Protein AF-A0A8S2XLX1-F1 (afdb_monomer_lite)

Structure (mmCIF, N/CA/C/O backbone):
data_AF-A0A8S2XLX1-F1
#
_entry.id   AF-A0A8S2XLX1-F1
#
loop_
_atom_site.group_PDB
_atom_site.id
_atom_site.type_symbol
_atom_site.label_atom_id
_atom_site.label_alt_id
_atom_site.label_comp_id
_atom_site.label_asym_id
_atom_site.label_entity_id
_atom_site.label_seq_id
_atom_site.pdbx_PDB_ins_code
_atom_site.Cartn_x
_atom_site.Cartn_y
_atom_site.Cartn_z
_atom_site.occupancy
_atom_site.B_iso_or_equiv
_atom_site.auth_seq_id
_atom_site.auth_comp_id
_atom_site.auth_asym_id
_atom_site.auth_atom_id
_atom_site.pdbx_PDB_model_num
ATOM 1 N N . LEU A 1 1 ? 13.747 8.518 -13.873 1.00 47.88 1 LEU A N 1
ATOM 2 C CA . LEU A 1 1 ? 14.011 7.156 -13.361 1.00 47.88 1 LEU A CA 1
ATOM 3 C C . LEU A 1 1 ? 12.701 6.651 -12.786 1.00 47.88 1 LEU A C 1
ATOM 5 O O . LEU A 1 1 ? 12.257 7.220 -11.799 1.00 47.88 1 LEU A O 1
ATOM 9 N N . LEU A 1 2 ? 12.039 5.698 -13.446 1.00 51.19 2 LEU A N 1
ATOM 10 C CA . LEU A 1 2 ? 10.866 5.024 -12.871 1.00 51.19 2 LEU A CA 1
ATOM 11 C C . LEU A 1 2 ? 11.300 4.474 -11.507 1.00 51.19 2 LEU A C 1
ATOM 13 O O . LEU A 1 2 ? 12.308 3.764 -11.448 1.00 51.19 2 LEU A O 1
ATOM 17 N N . ARG A 1 3 ? 10.632 4.883 -10.423 1.00 68.75 3 ARG A N 1
ATOM 18 C CA . ARG A 1 3 ? 10.995 4.453 -9.064 1.00 68.75 3 ARG A CA 1
ATOM 19 C C . ARG A 1 3 ? 10.843 2.930 -9.008 1.00 68.75 3 ARG A C 1
ATOM 21 O O . ARG A 1 3 ? 9.885 2.405 -9.572 1.00 68.75 3 ARG A O 1
ATOM 28 N N . ASP A 1 4 ? 11.760 2.212 -8.355 1.00 85.12 4 ASP A N 1
ATOM 29 C CA . ASP A 1 4 ? 11.781 0.732 -8.348 1.00 85.12 4 ASP A CA 1
ATOM 30 C C . ASP A 1 4 ? 10.441 0.097 -7.927 1.00 85.12 4 ASP A C 1
ATOM 32 O O . ASP A 1 4 ? 10.113 -1.021 -8.329 1.00 85.12 4 ASP A O 1
ATOM 36 N N . TYR A 1 5 ? 9.629 0.843 -7.179 1.00 89.81 5 TYR A N 1
ATOM 37 C CA . TYR A 1 5 ? 8.287 0.476 -6.742 1.00 89.81 5 TYR A CA 1
ATOM 38 C C . TYR A 1 5 ? 7.283 0.281 -7.884 1.00 89.81 5 TYR A C 1
ATOM 40 O O . TYR A 1 5 ? 6.430 -0.594 -7.781 1.00 89.81 5 TYR A O 1
ATOM 48 N N . GLU A 1 6 ? 7.397 0.998 -9.005 1.00 91.94 6 GLU A N 1
ATOM 49 C CA . GLU A 1 6 ? 6.507 0.790 -10.161 1.00 91.94 6 GLU A CA 1
ATOM 50 C C . GLU A 1 6 ? 6.672 -0.607 -10.779 1.00 91.94 6 GLU A C 1
ATOM 52 O O . GLU A 1 6 ? 5.735 -1.154 -11.359 1.00 91.94 6 GLU A O 1
ATOM 57 N N . LYS A 1 7 ? 7.850 -1.221 -10.608 1.00 94.44 7 LYS A N 1
ATOM 58 C CA . LYS A 1 7 ? 8.164 -2.573 -11.095 1.00 94.44 7 LYS A CA 1
ATOM 59 C C . LYS A 1 7 ? 7.798 -3.668 -10.094 1.00 94.44 7 LYS A C 1
ATOM 61 O O . LYS A 1 7 ? 8.109 -4.838 -10.323 1.00 94.44 7 LYS A O 1
ATOM 66 N N . TRP A 1 8 ? 7.179 -3.325 -8.964 1.00 97.00 8 TRP A N 1
ATOM 67 C CA . TRP A 1 8 ? 6.789 -4.322 -7.979 1.00 97.00 8 TRP A CA 1
ATOM 68 C C . TRP A 1 8 ? 5.810 -5.338 -8.558 1.00 97.00 8 TRP A C 1
ATOM 70 O O . TRP A 1 8 ? 4.756 -5.002 -9.095 1.00 97.00 8 TRP A O 1
ATOM 80 N N . SER A 1 9 ? 6.150 -6.613 -8.374 1.00 98.12 9 SER A N 1
ATOM 81 C CA . SER A 1 9 ? 5.217 -7.719 -8.574 1.00 98.12 9 SER A CA 1
ATOM 82 C C . SER A 1 9 ? 4.045 -7.635 -7.588 1.00 98.12 9 SER A C 1
ATOM 84 O O . SER A 1 9 ? 4.168 -7.029 -6.521 1.00 98.12 9 SER A O 1
ATOM 86 N N . ILE A 1 10 ? 2.953 -8.347 -7.880 1.00 98.56 10 ILE A N 1
ATOM 87 C CA . ILE A 1 10 ? 1.821 -8.521 -6.950 1.00 98.56 10 ILE A CA 1
ATOM 88 C C . ILE A 1 10 ? 2.312 -9.023 -5.581 1.00 98.56 10 ILE A C 1
ATOM 90 O O . ILE A 1 10 ? 1.892 -8.535 -4.536 1.00 98.56 10 ILE A O 1
ATOM 94 N N . ASN A 1 11 ? 3.277 -9.949 -5.558 1.00 98.50 11 ASN A N 1
ATOM 95 C CA . ASN A 1 11 ? 3.847 -10.468 -4.311 1.00 98.50 11 ASN A CA 1
ATOM 96 C C . ASN A 1 11 ? 4.646 -9.423 -3.522 1.00 98.50 11 ASN A C 1
ATOM 98 O O . ASN A 1 11 ? 4.695 -9.501 -2.294 1.00 98.50 11 ASN A O 1
ATOM 102 N N . SER A 1 12 ? 5.287 -8.473 -4.204 1.00 98.38 12 SER A N 1
ATOM 103 C CA . SER A 1 12 ? 5.970 -7.351 -3.555 1.00 98.38 12 SER A CA 1
ATOM 104 C C . SER A 1 12 ? 4.955 -6.383 -2.945 1.00 98.38 12 SER A C 1
ATOM 106 O O . SER A 1 12 ? 5.116 -6.008 -1.787 1.00 98.38 12 SER A O 1
ATOM 108 N N . VAL A 1 13 ? 3.864 -6.077 -3.659 1.00 98.31 13 VAL A N 1
ATOM 109 C CA . VAL A 1 13 ? 2.746 -5.276 -3.129 1.00 98.31 13 VAL A CA 1
ATOM 110 C C . VAL A 1 13 ? 2.116 -5.949 -1.910 1.00 98.31 13 VAL A C 1
ATOM 112 O O . VAL A 1 13 ? 1.955 -5.312 -0.878 1.00 98.31 13 VAL A O 1
ATOM 115 N N . CYS A 1 14 ? 1.844 -7.255 -1.966 1.00 98.50 14 CYS A N 1
ATOM 116 C CA . CYS A 1 14 ? 1.290 -8.000 -0.831 1.00 98.50 14 CYS A CA 1
ATOM 117 C C . CYS A 1 14 ? 2.196 -7.943 0.407 1.00 98.50 14 CYS A C 1
ATOM 119 O O . CYS A 1 14 ? 1.712 -7.800 1.527 1.00 98.50 14 CYS A O 1
ATOM 121 N N . ARG A 1 15 ? 3.519 -8.054 0.216 1.00 98.38 15 ARG A N 1
ATOM 122 C CA . ARG A 1 15 ? 4.496 -7.907 1.306 1.00 98.38 15 ARG A CA 1
ATOM 123 C C . ARG A 1 15 ? 4.486 -6.496 1.884 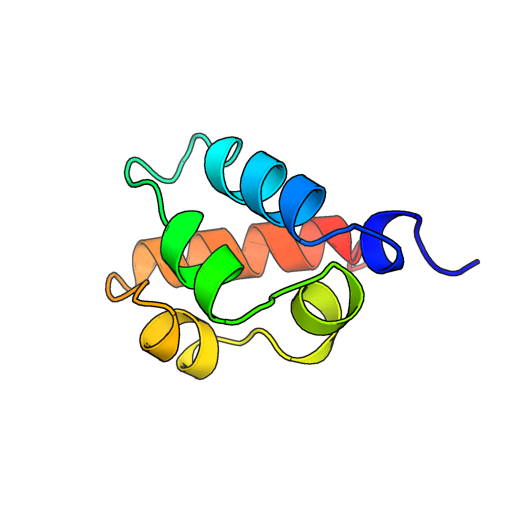1.00 98.38 15 ARG A C 1
ATOM 125 O O . ARG A 1 15 ? 4.516 -6.357 3.101 1.00 98.38 15 ARG A O 1
ATOM 132 N N . TRP A 1 16 ? 4.399 -5.480 1.031 1.00 97.38 16 TRP A N 1
ATOM 133 C CA . TRP A 1 16 ? 4.282 -4.095 1.471 1.00 97.38 16 TRP A CA 1
ATOM 134 C C . TRP A 1 16 ? 2.989 -3.854 2.266 1.00 97.38 16 TRP A C 1
ATOM 136 O O . TRP A 1 16 ? 3.067 -3.331 3.372 1.00 97.38 16 TRP A O 1
ATOM 146 N N . VAL A 1 17 ? 1.834 -4.346 1.798 1.00 98.00 17 VAL A N 1
ATOM 147 C CA . VAL A 1 17 ? 0.550 -4.270 2.525 1.00 98.00 17 VAL A CA 1
ATOM 148 C C . VAL A 1 17 ? 0.670 -4.853 3.937 1.00 98.00 17 VAL A C 1
ATOM 150 O O . VAL A 1 17 ? 0.268 -4.211 4.903 1.00 98.00 17 VAL A O 1
ATOM 153 N N . LYS A 1 18 ? 1.274 -6.041 4.075 1.00 97.69 18 LYS A N 1
ATOM 154 C CA . LYS A 1 18 ? 1.499 -6.688 5.382 1.00 97.69 18 LYS A CA 1
ATOM 155 C C . LYS A 1 18 ? 2.505 -5.942 6.271 1.00 97.69 18 LYS A C 1
ATOM 157 O O . LYS A 1 18 ? 2.533 -6.183 7.472 1.00 97.69 18 LYS A O 1
ATOM 162 N N . SER A 1 19 ? 3.352 -5.082 5.700 1.00 96.56 19 SER A N 1
ATOM 163 C CA . SER A 1 19 ? 4.370 -4.327 6.444 1.00 96.56 19 SER A CA 1
ATOM 164 C C . SER A 1 19 ? 3.851 -3.031 7.078 1.00 96.56 19 SER A C 1
ATOM 166 O O . SER A 1 19 ? 4.563 -2.431 7.881 1.00 96.56 19 SER A O 1
ATOM 168 N N . LEU A 1 20 ? 2.624 -2.605 6.751 1.00 96.44 20 LEU A N 1
ATOM 169 C CA . LEU A 1 20 ? 2.004 -1.391 7.290 1.00 96.44 20 LEU A CA 1
ATOM 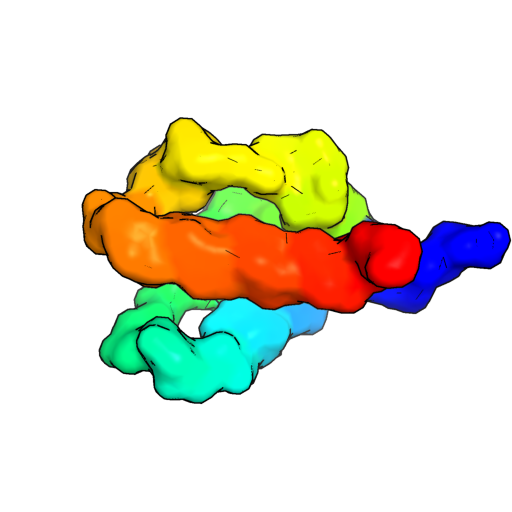170 C C . LEU A 1 20 ? 1.614 -1.588 8.766 1.00 96.44 20 LEU A C 1
ATOM 172 O O . LEU A 1 20 ? 0.502 -2.008 9.075 1.00 96.44 20 LEU A O 1
ATOM 176 N N . GLN A 1 21 ? 2.534 -1.276 9.683 1.00 91.62 21 GLN A N 1
ATOM 177 C CA . GLN A 1 21 ? 2.385 -1.543 11.124 1.00 91.62 21 GLN A CA 1
ATOM 178 C C . GLN A 1 21 ? 1.181 -0.837 11.769 1.00 91.62 21 GLN A C 1
ATOM 180 O O . GLN A 1 21 ? 0.565 -1.391 12.678 1.00 91.62 21 GLN A O 1
ATOM 185 N N . ASP A 1 22 ? 0.800 0.340 11.265 1.00 93.56 22 ASP A N 1
ATOM 186 C CA . ASP A 1 22 ? -0.358 1.101 11.760 1.00 93.56 22 ASP A CA 1
ATOM 187 C C . ASP A 1 22 ? -1.711 0.502 11.328 1.00 93.56 22 ASP A C 1
ATOM 189 O O . ASP A 1 22 ? -2.776 0.971 11.739 1.00 93.56 22 ASP A O 1
ATOM 193 N N . ILE A 1 23 ? -1.697 -0.545 10.495 1.00 95.44 23 ILE A N 1
ATOM 194 C CA . ILE A 1 23 ? -2.886 -1.229 9.992 1.00 95.44 23 ILE A CA 1
ATOM 195 C C . ILE A 1 23 ? -2.927 -2.647 10.565 1.00 95.44 23 ILE A C 1
ATOM 197 O O . ILE A 1 23 ? -2.317 -3.582 10.060 1.00 95.44 23 ILE A O 1
ATOM 201 N N . ASN A 1 24 ? -3.737 -2.837 11.605 1.00 91.69 24 ASN A N 1
ATOM 202 C CA . ASN A 1 24 ? -3.872 -4.111 12.322 1.00 91.69 24 ASN A CA 1
ATOM 203 C C . ASN A 1 24 ? -4.731 -5.183 11.612 1.00 91.69 24 ASN A C 1
ATOM 205 O O . ASN A 1 24 ? -5.280 -6.073 12.262 1.00 91.69 24 ASN A O 1
ATOM 209 N N . LYS A 1 25 ? -4.894 -5.089 10.291 1.00 96.06 25 LYS A N 1
ATOM 210 C CA . LYS A 1 25 ? -5.671 -6.028 9.474 1.00 96.06 25 LYS A CA 1
ATOM 211 C C . LYS A 1 25 ? -4.925 -6.298 8.177 1.00 96.06 25 LYS A C 1
ATOM 213 O O . LYS A 1 25 ? -4.551 -5.362 7.478 1.00 96.06 25 LYS A O 1
ATOM 218 N N . ASP A 1 26 ? -4.774 -7.572 7.840 1.00 97.00 26 ASP A N 1
ATOM 219 C CA . ASP A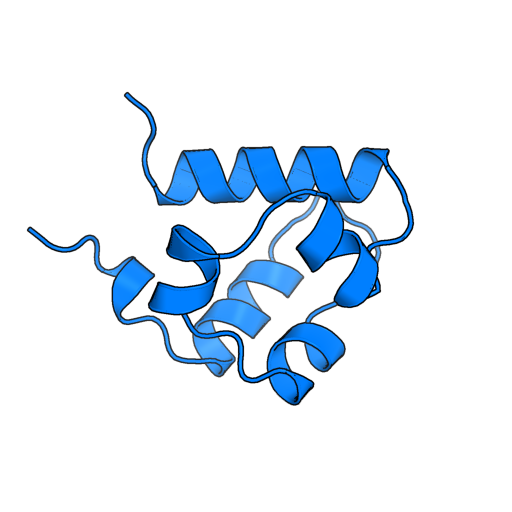 1 26 ? -4.205 -7.977 6.560 1.00 97.00 26 ASP A CA 1
ATOM 220 C C . ASP A 1 26 ? -5.237 -7.785 5.434 1.00 97.00 26 ASP A C 1
ATOM 222 O O . ASP A 1 26 ? -6.348 -8.316 5.502 1.00 97.00 26 ASP A O 1
ATOM 226 N N . TYR A 1 27 ? -4.868 -7.000 4.421 1.00 98.31 27 TYR A N 1
ATOM 227 C CA . TYR A 1 27 ? -5.642 -6.784 3.191 1.00 98.31 27 TYR A CA 1
ATOM 228 C C . TYR A 1 27 ? -4.960 -7.384 1.953 1.00 98.31 27 TYR A C 1
ATOM 230 O O . TYR A 1 27 ? -5.439 -7.210 0.835 1.00 98.31 27 TYR A O 1
ATOM 238 N N . SER A 1 28 ? -3.825 -8.065 2.125 1.00 98.31 28 SER A N 1
ATOM 239 C CA . SER A 1 28 ? -2.988 -8.504 1.007 1.00 98.31 28 SER A CA 1
ATOM 240 C C . SER A 1 28 ? -3.678 -9.509 0.086 1.00 98.31 28 SER A C 1
ATOM 242 O O . SER A 1 28 ? -3.396 -9.499 -1.110 1.00 98.31 28 SER A O 1
ATOM 244 N N . ASP A 1 29 ? -4.602 -10.324 0.599 1.00 98.44 29 ASP A N 1
ATOM 245 C CA . ASP A 1 29 ? -5.341 -11.291 -0.217 1.00 98.44 29 ASP A CA 1
ATOM 246 C C . ASP A 1 2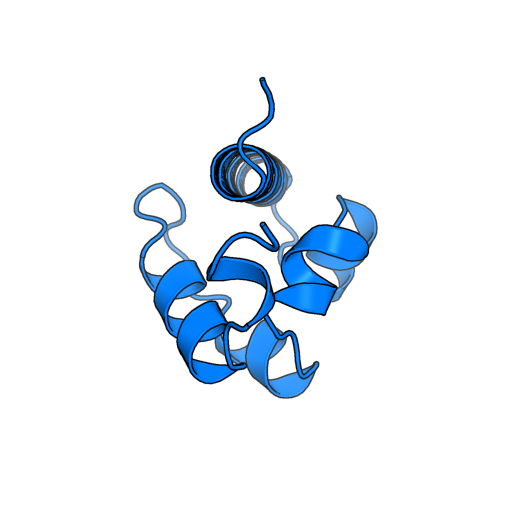9 ? -6.249 -10.590 -1.233 1.00 98.44 29 ASP A C 1
ATOM 248 O O . ASP A 1 29 ? -6.162 -10.887 -2.421 1.00 98.44 29 ASP A O 1
ATOM 252 N N . ASN A 1 30 ? -6.990 -9.555 -0.825 1.00 98.44 30 ASN A N 1
ATOM 253 C CA . ASN A 1 30 ? -7.815 -8.768 -1.747 1.00 98.44 30 ASN A CA 1
ATOM 254 C C . ASN A 1 30 ? -6.962 -8.054 -2.810 1.00 98.44 30 ASN A C 1
ATOM 256 O O . ASN A 1 30 ? -7.317 -8.029 -3.986 1.00 98.44 30 ASN A O 1
ATOM 260 N N . PHE A 1 31 ? -5.801 -7.512 -2.426 1.00 98.44 31 PHE A N 1
ATOM 261 C CA . PHE A 1 31 ? -4.862 -6.910 -3.383 1.00 98.44 31 PHE A CA 1
ATOM 262 C C . PHE A 1 31 ? -4.316 -7.948 -4.373 1.00 98.44 31 PHE A C 1
ATOM 264 O O . PHE A 1 31 ? -4.136 -7.641 -5.553 1.00 98.44 31 PHE A O 1
ATOM 271 N N . ARG A 1 32 ? -4.058 -9.180 -3.914 1.00 98.62 32 ARG A N 1
ATOM 272 C CA . ARG A 1 32 ? -3.612 -10.288 -4.764 1.00 98.62 32 ARG A CA 1
ATOM 273 C C . ARG A 1 32 ? -4.696 -10.726 -5.739 1.00 98.62 32 ARG A C 1
ATOM 275 O O . ARG A 1 32 ? -4.397 -10.872 -6.920 1.00 98.62 32 ARG A O 1
ATOM 282 N N . GLU A 1 33 ? -5.913 -10.944 -5.253 1.00 98.38 33 GLU A N 1
ATOM 283 C CA . GLU A 1 33 ? -7.060 -11.379 -6.057 1.00 98.38 33 GLU A CA 1
ATOM 284 C C . GLU A 1 33 ? -7.385 -10.375 -7.166 1.00 98.38 33 GLU A C 1
ATOM 286 O O . GLU A 1 33 ? -7.652 -10.776 -8.295 1.00 98.38 33 GLU A O 1
ATOM 291 N N . GLN A 1 34 ? -7.266 -9.076 -6.876 1.00 97.88 34 GLN A N 1
ATOM 292 C CA . GLN A 1 34 ? -7.457 -8.002 -7.857 1.00 97.88 34 GLN A CA 1
ATOM 293 C C . GLN A 1 34 ? -6.207 -7.703 -8.705 1.00 97.88 34 GLN A C 1
ATOM 295 O O . GLN A 1 34 ? -6.203 -6.773 -9.508 1.00 97.88 34 GLN A O 1
ATOM 300 N N . GLY A 1 35 ? -5.125 -8.472 -8.547 1.00 97.88 35 GLY A N 1
ATOM 301 C CA . GLY A 1 35 ? -3.932 -8.356 -9.387 1.00 97.88 35 GLY A CA 1
ATOM 302 C C . GLY A 1 35 ? -3.155 -7.047 -9.223 1.00 97.88 35 GLY A C 1
ATOM 303 O O . GLY A 1 35 ? -2.461 -6.628 -10.152 1.00 97.88 35 GLY A O 1
ATOM 304 N N . VAL A 1 36 ? -3.239 -6.396 -8.058 1.00 98.25 36 VAL A N 1
ATOM 305 C CA . VAL A 1 36 ? -2.604 -5.093 -7.820 1.00 98.25 36 VAL A CA 1
ATOM 306 C C . VAL A 1 36 ? -1.079 -5.243 -7.807 1.00 98.25 36 VAL A C 1
ATOM 308 O O . VAL A 1 36 ? -0.488 -5.800 -6.880 1.00 98.25 36 VAL A O 1
ATOM 311 N N . ASN A 1 37 ? -0.429 -4.734 -8.852 1.00 98.00 37 ASN A N 1
ATOM 312 C CA . ASN A 1 37 ? 1.025 -4.619 -8.959 1.00 98.00 37 ASN A CA 1
ATOM 313 C C . ASN A 1 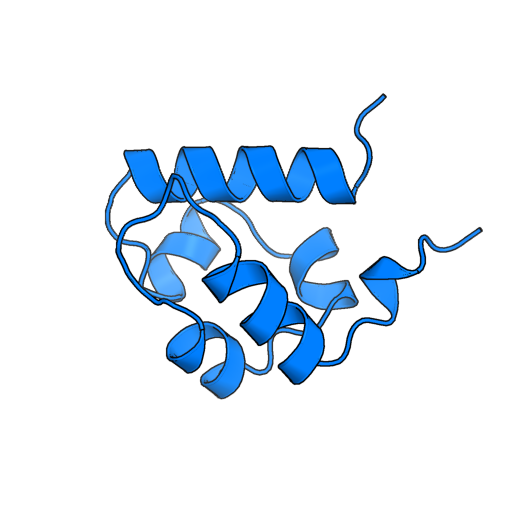37 ? 1.490 -3.188 -8.625 1.00 98.00 37 ASN A C 1
ATOM 315 O O . ASN A 1 37 ? 0.677 -2.312 -8.335 1.00 98.00 37 ASN A O 1
ATOM 319 N N . GLY A 1 38 ? 2.802 -2.946 -8.649 1.00 96.81 38 GLY A N 1
ATOM 320 C CA . GLY A 1 38 ? 3.385 -1.646 -8.308 1.00 96.81 38 GLY A CA 1
ATOM 321 C C . GLY A 1 38 ? 2.878 -0.492 -9.167 1.00 96.81 38 GLY A C 1
ATOM 322 O O . GLY A 1 38 ? 2.590 0.583 -8.651 1.00 96.81 38 GLY A O 1
ATOM 323 N N . HIS A 1 39 ? 2.712 -0.726 -10.468 1.00 95.69 39 HIS A N 1
ATOM 324 C CA . HIS A 1 39 ? 2.164 0.270 -11.378 1.00 95.69 39 HIS A CA 1
ATOM 325 C C . HIS A 1 39 ? 0.735 0.663 -10.977 1.00 95.69 39 HIS A C 1
ATOM 327 O O . HIS A 1 39 ? 0.486 1.841 -10.745 1.00 95.69 39 HIS A O 1
ATOM 333 N N . LEU A 1 40 ? -0.174 -0.308 -10.813 1.00 96.94 40 LEU A N 1
ATOM 334 C CA . LEU A 1 40 ? -1.570 -0.046 -10.431 1.00 96.94 40 LEU A CA 1
ATOM 335 C C . LEU A 1 40 ? -1.679 0.589 -9.040 1.00 96.94 40 LEU A C 1
ATOM 337 O O .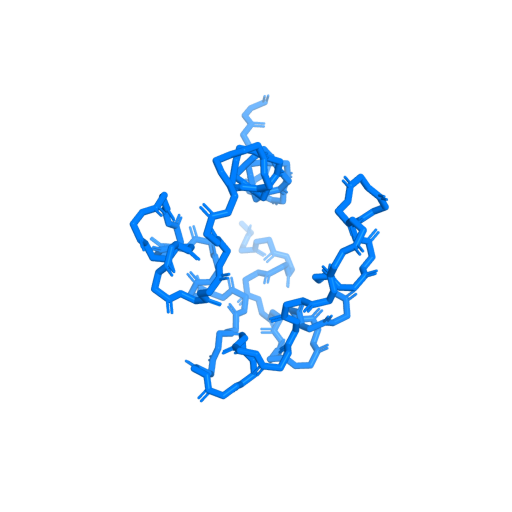 LEU A 1 40 ? -2.468 1.512 -8.850 1.00 96.94 40 LEU A O 1
ATOM 341 N N . LEU A 1 41 ? -0.854 0.136 -8.087 1.00 97.31 41 LEU A N 1
ATOM 342 C CA . LEU A 1 41 ? -0.769 0.710 -6.742 1.00 97.31 41 LEU A CA 1
ATOM 343 C C . LEU A 1 41 ? -0.505 2.221 -6.790 1.00 97.31 41 LEU A C 1
ATOM 345 O O . LEU A 1 41 ? -1.096 2.983 -6.031 1.00 97.31 41 LEU A O 1
ATOM 349 N N . LEU A 1 42 ? 0.389 2.654 -7.679 1.00 94.75 42 LEU A N 1
ATOM 350 C CA . LEU A 1 42 ? 0.819 4.045 -7.762 1.00 94.75 42 LEU A CA 1
ATOM 351 C C . LEU A 1 42 ? -0.067 4.886 -8.697 1.00 94.75 42 LEU A C 1
ATOM 353 O O . LEU A 1 42 ? -0.140 6.099 -8.516 1.00 94.75 42 LEU A O 1
ATOM 357 N N . THR A 1 43 ? -0.764 4.296 -9.668 1.00 94.00 43 THR A N 1
ATOM 358 C CA . THR A 1 43 ? -1.552 5.065 -10.649 1.00 94.00 43 THR A CA 1
ATOM 359 C C . THR A 1 43 ? -3.051 5.083 -10.382 1.00 94.00 43 THR A C 1
ATOM 361 O O . THR A 1 43 ? -3.683 6.086 -10.701 1.00 94.00 43 THR A O 1
ATOM 364 N N . LEU A 1 44 ? -3.622 4.017 -9.809 1.00 93.81 44 LEU A N 1
ATOM 365 C CA . LEU A 1 44 ? -5.078 3.844 -9.724 1.00 93.81 44 LEU A CA 1
ATOM 366 C C . LEU A 1 44 ? -5.642 3.859 -8.303 1.00 93.81 44 LEU A C 1
ATOM 368 O O . LEU A 1 44 ? -6.839 4.066 -8.145 1.00 93.81 44 LEU A O 1
ATOM 372 N N . ILE A 1 45 ? -4.831 3.610 -7.274 1.00 94.50 45 ILE A N 1
ATOM 373 C CA . ILE A 1 45 ? -5.356 3.522 -5.908 1.00 94.50 45 ILE A CA 1
ATOM 374 C C . ILE A 1 45 ? -5.756 4.906 -5.381 1.00 94.50 45 ILE A C 1
ATOM 376 O O . ILE A 1 45 ? -4.919 5.802 -5.254 1.00 94.50 45 ILE A O 1
ATOM 380 N N . ASP A 1 46 ? -7.028 5.025 -5.005 1.00 96.62 46 ASP A N 1
ATOM 381 C CA . ASP A 1 46 ? -7.640 6.151 -4.301 1.00 96.62 46 ASP A CA 1
ATOM 382 C C . ASP A 1 46 ? -8.582 5.656 -3.173 1.00 96.62 46 ASP A C 1
ATOM 384 O O . ASP A 1 46 ? -8.612 4.466 -2.851 1.00 96.62 46 ASP A O 1
ATOM 388 N N . ASP A 1 47 ? -9.335 6.558 -2.526 1.00 97.75 47 ASP A N 1
ATOM 389 C CA . ASP A 1 47 ? -10.252 6.193 -1.429 1.00 97.75 47 ASP A CA 1
ATOM 390 C C . ASP A 1 47 ? -11.337 5.193 -1.868 1.00 97.75 47 ASP A C 1
ATOM 392 O O . ASP A 1 47 ? -11.619 4.237 -1.141 1.00 97.75 47 ASP A O 1
ATOM 396 N N . ALA A 1 48 ? -11.907 5.377 -3.063 1.00 97.81 48 ALA A N 1
ATOM 397 C CA . ALA A 1 48 ? -12.971 4.524 -3.581 1.00 97.81 48 ALA A CA 1
ATOM 398 C C . ALA A 1 48 ? -12.430 3.132 -3.925 1.00 97.81 48 ALA A C 1
ATOM 400 O O . ALA A 1 48 ? -12.980 2.126 -3.483 1.00 97.81 48 ALA A O 1
ATOM 401 N N . VAL A 1 49 ? -11.285 3.066 -4.606 1.00 98.00 49 VAL A N 1
ATOM 402 C CA . VAL A 1 49 ? -10.644 1.793 -4.950 1.00 98.00 49 VAL A CA 1
ATOM 403 C C . VAL A 1 49 ? -10.202 1.038 -3.696 1.00 98.00 49 VAL A C 1
ATOM 405 O O . VAL A 1 49 ? -10.352 -0.178 -3.622 1.00 98.00 49 VAL A O 1
ATOM 408 N N . LEU A 1 50 ? -9.703 1.725 -2.664 1.00 98.44 50 LEU A N 1
ATOM 409 C CA . LEU A 1 50 ? -9.391 1.080 -1.385 1.00 98.44 50 LEU A CA 1
ATOM 410 C C . LEU A 1 50 ? -10.640 0.500 -0.717 1.00 98.44 50 LEU A C 1
ATOM 412 O O . LEU A 1 50 ? -10.572 -0.577 -0.122 1.00 98.44 50 LEU A O 1
ATOM 416 N N . GLN A 1 51 ? -11.776 1.193 -0.805 1.00 98.06 51 GLN A N 1
ATOM 417 C CA . GLN A 1 51 ? -13.043 0.670 -0.311 1.00 98.06 51 GLN A CA 1
ATOM 418 C C . GLN A 1 51 ? -13.465 -0.594 -1.078 1.00 98.06 51 GLN A C 1
ATOM 420 O O . GLN A 1 51 ? -13.835 -1.577 -0.432 1.00 98.06 51 GLN A O 1
ATOM 425 N N . ASP A 1 52 ? -13.319 -0.609 -2.403 1.00 97.25 52 ASP A N 1
ATOM 426 C CA . ASP A 1 52 ? -13.610 -1.773 -3.253 1.00 97.25 52 ASP A CA 1
ATOM 427 C C . ASP A 1 52 ? -12.638 -2.940 -3.008 1.00 97.25 52 ASP A C 1
ATOM 429 O O . ASP A 1 52 ? -13.030 -4.106 -3.028 1.00 97.25 52 ASP A O 1
ATOM 433 N N . LEU A 1 53 ? -11.387 -2.642 -2.646 1.00 97.81 53 LEU A N 1
ATOM 434 C CA . LEU A 1 53 ? -10.400 -3.617 -2.166 1.00 97.81 53 LEU A CA 1
ATOM 435 C C . LEU A 1 53 ? -10.685 -4.115 -0.737 1.00 97.81 53 LEU A C 1
ATOM 437 O O . LEU A 1 53 ? -9.902 -4.881 -0.174 1.00 97.81 53 LEU A O 1
ATOM 441 N N . GLY A 1 54 ? -11.803 -3.721 -0.128 1.00 97.75 54 GLY A N 1
ATOM 442 C CA . GLY A 1 54 ? -12.236 -4.182 1.190 1.00 97.75 54 GLY A CA 1
ATOM 443 C C . GLY A 1 54 ? -11.656 -3.398 2.369 1.00 97.75 54 GLY A C 1
ATOM 444 O O . GLY A 1 54 ? -11.904 -3.763 3.522 1.00 97.75 54 GLY A O 1
ATOM 445 N N . VAL A 1 55 ? -10.935 -2.296 2.130 1.00 98.25 55 VAL A N 1
ATOM 446 C CA . VAL A 1 55 ? -10.447 -1.376 3.172 1.00 98.25 55 VAL A CA 1
ATOM 447 C C . VAL A 1 55 ? -11.591 -0.450 3.612 1.00 98.25 55 VAL A C 1
ATOM 449 O O . VAL A 1 55 ? -11.619 0.756 3.371 1.00 98.25 55 VAL A O 1
ATOM 452 N N . SER A 1 56 ? -12.593 -1.022 4.280 1.00 96.94 56 SER A N 1
ATOM 453 C CA . SER A 1 56 ? -13.840 -0.323 4.630 1.00 96.94 56 SER A CA 1
ATOM 454 C C . SER A 1 56 ? -13.681 0.751 5.714 1.00 96.94 56 SER A C 1
ATOM 456 O O . SER A 1 56 ? -14.462 1.702 5.776 1.00 96.94 56 SER A O 1
ATOM 458 N N . ARG A 1 57 ? -12.653 0.642 6.564 1.00 97.94 57 ARG A N 1
ATOM 459 C CA . ARG A 1 57 ? -12.376 1.611 7.634 1.00 97.94 57 ARG A CA 1
ATOM 460 C C . ARG A 1 57 ? -11.723 2.872 7.072 1.00 97.94 57 ARG A C 1
ATOM 462 O O . ARG A 1 57 ? -10.587 2.816 6.609 1.00 97.94 57 ARG A O 1
ATOM 469 N N . VAL A 1 58 ? -12.387 4.018 7.235 1.00 97.94 58 VAL A N 1
ATOM 470 C CA . VAL A 1 58 ? -11.901 5.337 6.775 1.00 97.94 58 VAL A CA 1
ATOM 471 C C . VAL A 1 58 ? -10.477 5.630 7.259 1.00 97.94 58 VAL A C 1
ATOM 473 O O . VAL A 1 58 ? -9.636 6.053 6.472 1.00 97.94 58 VAL A O 1
ATOM 476 N N . LEU A 1 59 ? -10.168 5.357 8.533 1.00 98.06 59 LEU A N 1
ATOM 477 C CA . LEU A 1 59 ? -8.818 5.570 9.065 1.00 98.06 59 LEU A CA 1
ATOM 478 C C . LEU A 1 59 ? -7.767 4.707 8.346 1.00 98.06 59 LEU A C 1
ATOM 480 O O . LEU A 1 59 ? -6.695 5.206 8.027 1.00 98.06 59 LEU A O 1
ATOM 484 N N . HIS A 1 60 ? -8.081 3.444 8.039 1.00 98.25 60 HIS A N 1
ATOM 485 C CA . HIS A 1 60 ? -7.148 2.563 7.330 1.00 98.25 60 HIS A CA 1
ATOM 486 C C . HIS A 1 60 ? -6.906 3.069 5.903 1.00 98.25 60 HIS A C 1
ATOM 488 O O . HIS A 1 60 ? -5.767 3.052 5.450 1.00 98.25 60 HIS A O 1
ATOM 494 N N . ARG A 1 61 ? -7.940 3.575 5.214 1.00 98.38 61 ARG A N 1
ATOM 495 C CA . ARG A 1 61 ? -7.767 4.170 3.880 1.00 98.38 61 ARG A CA 1
ATOM 496 C C . ARG A 1 61 ? -6.857 5.388 3.906 1.00 98.38 61 ARG A C 1
ATOM 498 O O . ARG A 1 61 ? -5.942 5.470 3.097 1.00 98.38 61 ARG A O 1
ATOM 505 N N . LYS A 1 62 ? -7.031 6.284 4.885 1.00 98.19 62 LYS A N 1
ATOM 506 C CA . LYS A 1 62 ? -6.134 7.438 5.052 1.00 98.19 62 LYS A CA 1
ATOM 507 C C . LYS A 1 62 ? -4.680 7.026 5.299 1.00 98.19 62 LYS A C 1
ATOM 509 O O . LYS A 1 62 ? -3.783 7.644 4.735 1.00 98.19 62 LYS A O 1
ATOM 514 N N . LEU A 1 63 ? -4.447 5.985 6.102 1.00 98.12 63 LEU A N 1
ATOM 515 C CA . LEU A 1 63 ? -3.102 5.444 6.336 1.00 98.12 63 LEU A CA 1
ATOM 516 C C . LEU A 1 63 ? -2.502 4.826 5.064 1.00 98.12 63 LEU A C 1
ATOM 518 O O . LEU A 1 63 ? -1.341 5.082 4.758 1.00 98.12 63 LEU A O 1
ATOM 522 N N . PHE A 1 64 ? -3.297 4.080 4.292 1.00 98.12 64 PHE A N 1
ATOM 523 C CA . PHE A 1 64 ? -2.881 3.547 2.992 1.00 98.12 64 PHE A CA 1
ATOM 524 C C . PHE A 1 64 ? -2.480 4.649 2.016 1.00 98.12 64 PHE A C 1
ATOM 526 O O . PHE A 1 64 ? -1.395 4.585 1.450 1.00 98.12 64 PHE A O 1
ATOM 533 N N . LEU A 1 65 ? -3.332 5.662 1.834 1.00 97.25 65 LEU A N 1
ATOM 534 C CA . LEU A 1 65 ? -3.065 6.769 0.914 1.00 97.25 65 LEU A CA 1
ATOM 535 C C . LEU A 1 65 ? -1.787 7.517 1.304 1.00 97.25 65 LEU A C 1
ATOM 537 O O . LEU A 1 65 ? -0.937 7.743 0.449 1.00 97.25 65 LEU A O 1
ATOM 541 N N . LYS A 1 66 ? -1.592 7.785 2.602 1.00 96.38 66 LYS A N 1
ATOM 542 C CA . LYS A 1 66 ? -0.349 8.380 3.107 1.00 96.38 66 LYS A CA 1
ATOM 543 C C . LYS A 1 66 ? 0.877 7.525 2.759 1.00 96.38 66 LYS A C 1
ATOM 545 O O . LYS A 1 66 ? 1.857 8.048 2.241 1.00 96.38 66 LYS A O 1
ATOM 550 N N . ALA A 1 67 ? 0.819 6.215 2.999 1.00 96.06 67 ALA A N 1
ATOM 551 C CA . ALA A 1 67 ? 1.929 5.312 2.696 1.00 96.06 67 ALA A CA 1
ATOM 552 C C . ALA A 1 67 ? 2.201 5.191 1.179 1.00 96.06 67 ALA A C 1
ATOM 554 O O . ALA A 1 67 ? 3.343 5.012 0.758 1.00 96.06 67 ALA A O 1
ATOM 555 N N . ILE A 1 68 ? 1.166 5.308 0.339 1.00 95.38 68 ILE A N 1
ATOM 556 C CA . ILE A 1 68 ? 1.302 5.349 -1.126 1.00 95.38 68 ILE A CA 1
ATOM 557 C C . ILE A 1 68 ? 1.975 6.651 -1.571 1.00 95.38 68 ILE A C 1
ATOM 559 O O . ILE A 1 68 ? 2.846 6.612 -2.439 1.00 95.38 68 ILE A O 1
ATOM 563 N N . ASP A 1 69 ? 1.623 7.789 -0.973 1.00 93.31 69 ASP A N 1
ATOM 564 C CA . ASP A 1 69 ? 2.264 9.075 -1.265 1.00 93.31 69 ASP A CA 1
ATOM 565 C C . ASP A 1 69 ? 3.753 9.074 -0.878 1.00 93.31 69 ASP A C 1
ATOM 567 O O . ASP A 1 69 ? 4.588 9.581 -1.633 1.00 93.31 69 ASP A O 1
ATOM 571 N N . GLU A 1 70 ? 4.109 8.417 0.231 1.00 91.94 70 GLU A N 1
ATOM 572 C CA . GLU A 1 70 ? 5.503 8.179 0.633 1.00 91.94 70 GLU A CA 1
ATOM 573 C C . GLU A 1 70 ? 6.260 7.317 -0.400 1.00 91.94 70 GLU A C 1
ATOM 575 O O . GLU A 1 70 ? 7.388 7.646 -0.775 1.00 91.94 70 GLU A O 1
ATOM 580 N N . LEU A 1 71 ? 5.640 6.262 -0.951 1.00 91.50 71 LEU A N 1
ATOM 581 C CA . LEU A 1 71 ? 6.235 5.448 -2.027 1.00 91.50 71 LEU A CA 1
ATOM 582 C C . LEU A 1 71 ? 6.423 6.231 -3.332 1.00 91.50 71 LEU A C 1
ATOM 584 O O . LEU A 1 71 ? 7.469 6.135 -3.984 1.00 91.50 71 LEU A O 1
ATOM 588 N N . LYS A 1 72 ? 5.422 7.035 -3.711 1.00 87.62 72 LYS A N 1
ATOM 589 C CA . LYS A 1 72 ? 5.503 7.969 -4.846 1.00 87.62 72 LYS A CA 1
ATOM 590 C C . LYS A 1 72 ? 6.560 9.035 -4.633 1.00 87.62 72 LYS A C 1
ATOM 592 O O . LYS A 1 72 ? 6.864 9.737 -5.594 1.00 87.62 72 LYS A O 1
ATOM 597 N N . GLY A 1 73 ? 7.077 9.148 -3.403 1.00 80.81 73 GLY A N 1
ATOM 598 C CA . GLY A 1 73 ? 7.777 10.291 -2.839 1.00 80.81 73 GLY A CA 1
ATOM 599 C C . GLY A 1 73 ? 7.268 11.572 -3.447 1.00 80.81 73 GLY A C 1
ATOM 600 O O . GLY A 1 73 ? 8.002 12.242 -4.183 1.00 80.81 73 GLY A O 1
ATOM 601 N N . ALA A 1 74 ? 5.994 11.839 -3.138 1.00 54.75 74 ALA A N 1
ATOM 602 C CA . ALA A 1 74 ? 5.494 13.198 -2.994 1.00 54.75 74 ALA A CA 1
ATOM 603 C C . ALA A 1 74 ? 6.624 14.090 -2.431 1.00 54.75 74 ALA A C 1
ATOM 605 O O . ALA A 1 74 ? 7.396 13.580 -1.616 1.00 54.75 74 ALA A O 1
ATOM 606 N N . PRO A 1 75 ? 6.777 15.329 -2.936 1.00 52.72 75 PRO A N 1
ATOM 607 C CA . PRO A 1 75 ? 8.001 16.124 -2.801 1.00 52.72 75 PRO A CA 1
ATOM 608 C C . PRO A 1 75 ? 8.664 16.050 -1.424 1.00 52.72 75 PRO A C 1
ATOM 610 O O . PRO A 1 75 ? 7.937 16.175 -0.413 1.00 52.72 75 PRO A O 1
#

Radius of gyration: 11.32 Å; chains: 1; bounding box: 28×28×26 Å

Organism: NCBI:txid1234261

pLDDT: mean 93.45, std 10.9, range [47.88, 98.62]

InterPro domains:
  IPR001660 Sterile alpha motif domain [PF07647] (6-72)
  IPR001660 Sterile alpha motif domain [PS50105] (8-74)
  IPR001660 Sterile alpha motif domain [SM00454] (5-74)
  IPR013761 Sterile alpha motif/pointed domain superfamily [G3DSA:1.10.150.50] (3-74)
  IPR013761 Sterile alpha motif/pointed domain superfamily [SSF47769] (3-73)

Foldseek 3Di:
DPQVLLVFFLVNVQVVQVVLPVDPDRLSVLSVVVRPGSNCLQPPDDLVVCVVSVVVDPVVRVSSVVVSCVSVVPD

Secondary structure (DSSP, 8-state):
---GGGG--HHHHHHHHHH-TT--S--HHHHHHTT--HHHHHHT--HHHHHHTT---HHHHHHHHHHHHHHTT--

Sequence (75 aa):
LLRDYEKWSINSVCRWVKSLQDINKDYSDNFREQGVNGHLLLTLIDDAVLQDLGVSRVLHRKLFLKAIDELKGAP